Protein AF-A0A950DI24-F1 (afdb_monomer_lite)

Sequence (64 aa):
MAAVHVSDAVRLFRLLLERGEAGARCHAVGEEGVALRSIAEVIGAGLKVRVESITPEEASAYFG

pLDDT: mean 89.02, std 7.51, range [52.62, 97.56]

Structure (mmCIF, N/CA/C/O backbone):
data_AF-A0A950DI24-F1
#
_entry.id   AF-A0A950DI24-F1
#
loop_
_atom_site.group_PDB
_atom_site.id
_atom_site.type_symbol
_atom_site.label_atom_id
_atom_site.label_alt_id
_atom_site.label_comp_id
_atom_site.label_asym_id
_atom_site.label_entity_id
_atom_site.label_seq_id
_atom_site.pdbx_PDB_ins_code
_atom_site.Cartn_x
_atom_site.Cartn_y
_atom_site.Cartn_z
_atom_site.occupancy
_atom_site.B_iso_or_equiv
_atom_site.auth_seq_id
_atom_site.auth_comp_id
_atom_site.auth_asym_id
_atom_site.auth_atom_id
_atom_site.pdbx_PDB_model_num
ATOM 1 N N . MET A 1 1 ? -3.792 7.707 1.315 1.00 52.62 1 MET A N 1
ATOM 2 C CA . MET A 1 1 ? -5.041 7.602 2.100 1.00 52.62 1 MET A CA 1
ATOM 3 C C . MET A 1 1 ? -5.771 6.394 1.563 1.00 52.62 1 MET A C 1
ATOM 5 O O . MET A 1 1 ? -5.894 6.324 0.351 1.00 52.62 1 MET A O 1
ATOM 9 N N . ALA A 1 2 ? -6.142 5.445 2.418 1.00 77.38 2 ALA A N 1
ATOM 10 C CA . ALA A 1 2 ? -6.963 4.308 2.015 1.00 77.38 2 ALA A CA 1
ATOM 11 C C . ALA A 1 2 ? -8.429 4.601 2.352 1.00 77.38 2 ALA A C 1
ATOM 13 O O . ALA A 1 2 ? -8.708 5.203 3.392 1.00 77.38 2 ALA 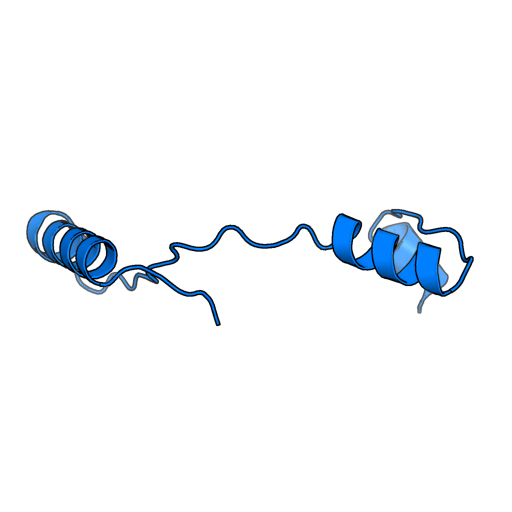A O 1
ATOM 14 N N . ALA A 1 3 ? -9.349 4.199 1.486 1.00 84.75 3 ALA A N 1
ATOM 15 C CA . ALA A 1 3 ? -10.780 4.258 1.729 1.00 84.75 3 ALA A CA 1
ATOM 16 C C . ALA A 1 3 ? -11.269 2.992 2.445 1.00 84.75 3 ALA A C 1
ATOM 18 O O . ALA A 1 3 ? -10.672 1.916 2.379 1.00 84.75 3 ALA A O 1
ATOM 19 N N . VAL A 1 4 ? -12.381 3.127 3.159 1.00 91.12 4 VAL A N 1
ATOM 20 C CA . VAL A 1 4 ? -13.084 2.015 3.798 1.00 91.12 4 VAL A CA 1
ATOM 21 C C . VAL A 1 4 ? -14.568 2.344 3.854 1.00 91.12 4 VAL A C 1
ATOM 23 O O . VAL A 1 4 ? -14.948 3.505 4.022 1.00 91.12 4 VAL A O 1
ATOM 26 N N . HIS A 1 5 ? -15.420 1.332 3.713 1.00 92.38 5 HIS A N 1
ATOM 27 C CA . HIS A 1 5 ? -16.850 1.527 3.882 1.00 92.38 5 HIS A CA 1
ATOM 28 C C . HIS A 1 5 ? -17.195 1.773 5.360 1.00 92.38 5 HIS A C 1
ATOM 30 O O . HIS A 1 5 ? -16.635 1.149 6.265 1.00 92.38 5 HIS A O 1
ATOM 36 N N . VAL A 1 6 ? -18.152 2.669 5.624 1.00 93.19 6 VAL A N 1
ATOM 37 C CA . VAL A 1 6 ? -18.493 3.097 6.993 1.00 93.19 6 VAL A CA 1
ATOM 38 C C . VAL A 1 6 ? -18.953 1.921 7.864 1.00 93.19 6 VAL A C 1
ATOM 40 O O . VAL A 1 6 ? -18.570 1.846 9.030 1.00 93.19 6 VAL A O 1
ATOM 43 N N . SER A 1 7 ? -19.715 0.965 7.318 1.00 94.56 7 SER A N 1
ATOM 44 C CA . SER A 1 7 ? -20.154 -0.219 8.081 1.00 94.56 7 SER A CA 1
ATOM 45 C C . SER A 1 7 ? -18.994 -1.102 8.538 1.00 94.56 7 SER A C 1
ATOM 47 O O . SER A 1 7 ? -19.033 -1.646 9.641 1.00 94.56 7 SER A O 1
ATOM 49 N N . ASP A 1 8 ? -17.956 -1.229 7.712 1.00 91.56 8 ASP A N 1
ATOM 50 C CA . ASP A 1 8 ? -16.800 -2.073 8.007 1.00 91.56 8 ASP A CA 1
ATOM 51 C C . ASP A 1 8 ? -15.913 -1.413 9.058 1.00 91.56 8 ASP A C 1
ATOM 53 O O . ASP A 1 8 ? -15.467 -2.076 9.996 1.00 91.56 8 ASP A O 1
ATOM 57 N N . ALA A 1 9 ? -15.759 -0.087 8.981 1.00 91.88 9 ALA A N 1
ATOM 58 C CA . ALA A 1 9 ? -15.116 0.693 10.031 1.00 91.88 9 ALA A CA 1
ATOM 59 C C . ALA A 1 9 ? -15.854 0.543 11.375 1.00 91.88 9 ALA A C 1
ATOM 61 O O . ALA A 1 9 ? -15.226 0.254 12.393 1.00 91.88 9 ALA A O 1
ATOM 62 N N . VAL A 1 10 ? -17.188 0.656 11.389 1.00 93.31 10 VAL A N 1
ATOM 63 C CA . VAL A 1 10 ? -18.003 0.454 12.603 1.00 93.31 10 VAL A CA 1
ATOM 64 C C . VAL A 1 10 ? -17.815 -0.954 13.171 1.00 93.31 10 VAL A C 1
ATOM 66 O O . VAL A 1 10 ? -17.629 -1.113 14.380 1.00 93.31 10 VAL A O 1
ATOM 69 N N . ARG A 1 11 ? -17.819 -1.984 12.318 1.00 93.25 11 ARG A N 1
ATOM 70 C CA . ARG A 1 11 ? -17.600 -3.372 12.743 1.00 93.25 11 ARG A CA 1
ATOM 71 C C . ARG A 1 11 ? -16.214 -3.565 13.362 1.00 93.25 11 ARG A C 1
ATOM 73 O O . ARG A 1 11 ? -16.114 -4.233 14.390 1.00 93.25 11 ARG A O 1
ATOM 80 N N . LEU A 1 12 ? -15.173 -2.960 12.787 1.00 91.50 12 LEU A N 1
ATOM 81 C CA . LEU A 1 12 ? -13.815 -2.992 13.334 1.00 91.50 12 LEU A CA 1
ATOM 82 C C . LEU A 1 12 ? -13.753 -2.355 14.728 1.00 91.50 12 LEU A C 1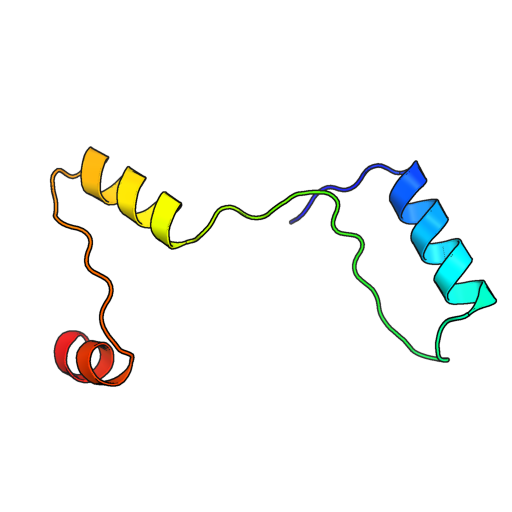
ATOM 84 O O . LEU A 1 12 ? -13.238 -2.972 15.659 1.00 91.50 12 LEU A O 1
ATOM 88 N N . PHE A 1 13 ? -14.311 -1.153 14.899 1.00 89.44 13 PHE A N 1
ATOM 89 C CA . PHE A 1 13 ? -14.302 -0.472 16.198 1.00 89.44 13 PHE A CA 1
ATOM 90 C C . PHE A 1 13 ? -15.084 -1.238 17.264 1.00 89.44 13 PHE A C 1
ATOM 92 O O . PHE A 1 13 ? -14.624 -1.333 18.401 1.00 89.44 13 PHE A O 1
ATOM 99 N N . ARG A 1 14 ? -16.219 -1.849 16.902 1.00 93.75 14 ARG A N 1
ATOM 100 C CA . ARG A 1 14 ? -16.975 -2.702 17.828 1.00 93.75 14 ARG A CA 1
ATOM 101 C C . ARG A 1 14 ? -16.134 -3.883 18.318 1.00 93.75 14 ARG A C 1
ATOM 103 O O . ARG A 1 14 ? -16.099 -4.151 19.514 1.00 93.75 14 ARG A O 1
ATOM 110 N N . LEU A 1 15 ? -15.411 -4.549 17.415 1.00 92.25 15 LEU A N 1
ATOM 111 C CA . LEU A 1 15 ? -14.531 -5.668 17.765 1.00 92.25 15 LEU A CA 1
ATOM 112 C C . LEU A 1 15 ? -13.365 -5.241 18.661 1.00 92.25 15 LEU A C 1
ATOM 114 O O . LEU A 1 15 ? -13.001 -5.978 19.573 1.00 92.25 15 LEU A O 1
ATOM 118 N N . LEU A 1 16 ? -12.798 -4.057 18.437 1.00 90.38 16 LEU A N 1
ATOM 119 C CA . LEU A 1 16 ? -11.717 -3.534 19.273 1.00 90.38 16 LEU A CA 1
ATOM 120 C C . LEU A 1 16 ? -12.179 -3.187 20.683 1.00 90.38 16 LEU A C 1
ATOM 122 O O . LEU A 1 16 ? -11.446 -3.444 21.630 1.00 90.38 16 LEU A O 1
ATOM 126 N N . LEU A 1 17 ? -13.389 -2.648 20.836 1.00 88.94 17 LEU A N 1
ATOM 127 C CA . LEU A 1 17 ? -13.968 -2.397 22.156 1.00 88.94 17 LEU A CA 1
ATOM 128 C C . LEU A 1 17 ? -14.279 -3.699 22.903 1.00 88.94 17 LEU A C 1
ATOM 130 O O . LEU A 1 17 ? -14.072 -3.779 24.108 1.00 88.94 17 LEU A O 1
ATOM 134 N N . GLU A 1 18 ? -14.780 -4.714 22.198 1.00 93.12 18 GLU A N 1
ATOM 135 C CA . GLU A 1 18 ? -15.180 -5.987 22.808 1.00 93.12 18 GLU A CA 1
ATOM 136 C C . GLU A 1 18 ? -13.990 -6.913 23.113 1.00 93.12 18 GLU A C 1
ATOM 138 O O . GLU A 1 18 ? -14.064 -7.714 24.044 1.00 93.12 18 GLU A O 1
ATOM 143 N N . ARG A 1 19 ? -12.931 -6.878 22.293 1.00 90.75 19 ARG A N 1
ATOM 144 C CA . ARG A 1 19 ? -11.866 -7.902 22.289 1.00 90.75 19 ARG A CA 1
ATOM 145 C C . ARG A 1 19 ? -10.447 -7.360 22.113 1.00 90.75 19 ARG A C 1
ATOM 147 O O . ARG A 1 19 ? -9.512 -8.154 22.090 1.00 90.75 19 ARG A O 1
ATOM 154 N N . GLY A 1 20 ? -10.277 -6.057 21.917 1.00 85.62 20 GLY A N 1
ATOM 155 C CA . GLY A 1 20 ? -8.968 -5.451 21.685 1.00 85.62 20 GLY A CA 1
ATOM 156 C C . GLY A 1 20 ? -8.151 -5.280 22.964 1.00 85.62 20 GLY A C 1
ATOM 157 O O . GLY A 1 20 ? -8.668 -5.332 24.078 1.00 85.62 20 GLY A O 1
ATOM 158 N N . GLU A 1 21 ? -6.853 -5.038 22.793 1.00 89.75 21 GLU A N 1
ATOM 159 C CA . GLU A 1 21 ? -5.970 -4.650 23.892 1.00 89.75 21 GLU A CA 1
ATOM 160 C C . GLU A 1 21 ? -6.121 -3.159 24.216 1.00 89.75 21 GLU A C 1
ATOM 162 O O . GLU A 1 21 ? -6.259 -2.310 23.328 1.00 89.75 21 GLU A O 1
ATOM 167 N N . ALA A 1 22 ? -6.067 -2.820 25.506 1.00 86.00 22 ALA A N 1
ATOM 168 C CA . ALA A 1 22 ? -6.124 -1.434 25.949 1.00 86.00 22 ALA A CA 1
ATOM 169 C C . ALA A 1 22 ? -4.960 -0.627 25.349 1.00 86.00 22 ALA A C 1
ATOM 171 O O . ALA A 1 22 ? -3.796 -1.000 25.468 1.00 86.00 22 ALA A O 1
ATOM 172 N N . GLY A 1 23 ? -5.283 0.495 24.704 1.00 84.88 23 GLY A N 1
ATOM 173 C CA . GLY A 1 23 ? -4.296 1.344 24.033 1.00 84.88 23 GLY A CA 1
ATOM 174 C C . GLY A 1 23 ? -3.911 0.895 22.618 1.00 84.88 23 GLY A C 1
ATOM 175 O O . GLY A 1 23 ? -3.098 1.570 21.980 1.00 84.88 23 GLY A O 1
ATOM 176 N N . ALA A 1 24 ? -4.501 -0.183 22.090 1.00 84.81 24 ALA A N 1
ATOM 177 C CA . ALA A 1 24 ? -4.294 -0.585 20.705 1.00 84.81 24 ALA A CA 1
ATOM 178 C C . ALA A 1 24 ? -4.792 0.496 19.731 1.00 84.81 24 ALA A C 1
ATOM 180 O O . ALA A 1 24 ? -5.881 1.057 19.875 1.00 84.81 24 ALA A O 1
ATOM 181 N N . ARG A 1 25 ? -3.987 0.769 18.701 1.00 83.19 25 ARG A N 1
ATOM 182 C CA . ARG A 1 25 ? -4.349 1.645 17.581 1.00 83.19 25 ARG A CA 1
ATOM 183 C C . ARG A 1 25 ? -4.557 0.791 16.344 1.00 83.19 25 ARG A C 1
ATOM 185 O O . ARG A 1 25 ? -3.700 -0.017 16.003 1.00 83.19 25 ARG A O 1
ATOM 192 N N . CYS A 1 26 ? -5.674 1.002 15.665 1.00 82.38 26 CYS A N 1
ATOM 193 C CA . CYS A 1 26 ? -5.988 0.333 14.411 1.00 82.38 26 CYS A CA 1
ATOM 194 C C . CYS A 1 26 ? -6.141 1.355 13.284 1.00 82.38 26 CYS A C 1
ATOM 196 O O . CYS A 1 26 ? -6.425 2.532 13.524 1.00 82.38 26 CYS A O 1
ATOM 198 N N . HIS A 1 27 ? -5.991 0.888 12.049 1.00 84.75 27 HIS A N 1
ATOM 199 C CA . HIS A 1 27 ? -6.345 1.650 10.863 1.00 84.75 27 HIS A CA 1
ATOM 200 C C . HIS A 1 27 ? -7.258 0.785 9.996 1.00 84.75 27 HIS A C 1
ATOM 202 O O . HIS A 1 27 ? -6.872 -0.311 9.595 1.00 84.75 27 HIS A O 1
ATOM 208 N N . ALA A 1 28 ? -8.486 1.246 9.765 1.00 85.56 28 ALA A N 1
ATOM 209 C CA . ALA A 1 28 ? -9.439 0.549 8.913 1.00 85.56 28 ALA A CA 1
ATOM 210 C C . ALA A 1 28 ? -9.071 0.800 7.446 1.00 85.56 28 ALA A C 1
ATOM 212 O O . ALA A 1 28 ? -9.108 1.940 6.988 1.00 85.56 28 ALA A O 1
ATOM 213 N N . VAL A 1 29 ? -8.710 -0.260 6.727 1.00 86.88 29 VAL A N 1
ATOM 214 C CA . VAL A 1 29 ? -8.317 -0.213 5.316 1.00 86.88 29 VAL A CA 1
ATOM 215 C C . VAL A 1 29 ? -9.243 -1.157 4.557 1.00 86.88 29 VAL A C 1
ATOM 217 O O . VAL A 1 29 ? -9.231 -2.357 4.814 1.00 86.88 29 VAL A O 1
ATOM 220 N N . GLY A 1 30 ? -10.089 -0.607 3.685 1.00 84.00 30 GLY A N 1
ATOM 221 C CA . GLY A 1 30 ? -10.987 -1.379 2.817 1.00 84.00 30 GLY A CA 1
ATOM 222 C C . GLY A 1 30 ? -10.496 -1.477 1.373 1.00 84.00 30 GLY A C 1
ATOM 223 O O . GLY A 1 30 ? -11.046 -2.249 0.596 1.00 84.00 30 GLY A O 1
ATOM 224 N N . GLU A 1 31 ? -9.470 -0.705 1.018 1.00 82.94 31 GLU A N 1
ATOM 225 C CA . GLU A 1 31 ? -8.829 -0.751 -0.292 1.00 82.94 31 GLU A CA 1
ATOM 226 C C . GLU A 1 31 ? -7.608 -1.666 -0.282 1.00 82.94 31 GLU A C 1
ATOM 228 O O . GLU A 1 31 ? -6.778 -1.619 0.628 1.00 82.94 31 GLU A O 1
ATOM 233 N N . GLU A 1 32 ? -7.467 -2.459 -1.340 1.00 80.44 32 GLU A N 1
ATOM 234 C CA . GLU A 1 32 ? -6.237 -3.188 -1.615 1.00 80.44 32 GLU A CA 1
ATOM 235 C C . GLU A 1 32 ? -5.246 -2.249 -2.320 1.00 80.44 32 GLU A C 1
ATOM 237 O O . GLU A 1 32 ? -5.578 -1.589 -3.307 1.00 80.44 32 GLU A O 1
ATOM 242 N N . GLY A 1 33 ? -4.032 -2.133 -1.778 1.00 81.31 33 GLY A N 1
ATOM 243 C CA . GLY A 1 33 ? -2.993 -1.293 -2.370 1.00 81.31 33 GLY A CA 1
ATOM 244 C C . GLY A 1 33 ? -2.517 -1.842 -3.716 1.00 81.31 33 GLY A C 1
ATOM 245 O O . GLY A 1 33 ? -2.484 -3.051 -3.932 1.00 81.31 33 GLY A O 1
ATOM 246 N N . VAL A 1 34 ? -2.082 -0.962 -4.619 1.00 85.62 34 VAL A N 1
ATOM 247 C CA . VAL A 1 34 ? -1.442 -1.395 -5.869 1.00 85.62 34 VAL A CA 1
ATOM 248 C C . VAL A 1 34 ? 0.007 -1.777 -5.583 1.00 85.62 34 VAL A C 1
ATOM 250 O O . VAL A 1 34 ? 0.748 -1.013 -4.959 1.00 85.62 34 VAL A O 1
ATOM 253 N N . ALA A 1 35 ? 0.433 -2.947 -6.063 1.00 89.94 35 ALA A N 1
ATOM 254 C CA . ALA A 1 35 ? 1.820 -3.369 -5.942 1.00 89.94 35 ALA A CA 1
ATOM 255 C C . ALA A 1 35 ? 2.753 -2.347 -6.611 1.00 89.94 35 ALA A C 1
ATOM 257 O O . ALA A 1 35 ? 2.564 -1.977 -7.772 1.00 89.94 35 ALA A O 1
ATOM 258 N N . LEU A 1 36 ? 3.805 -1.930 -5.898 1.00 90.31 36 LEU A N 1
ATOM 259 C CA . LEU A 1 36 ? 4.767 -0.944 -6.403 1.00 90.31 36 LEU A CA 1
ATOM 260 C C . LEU A 1 36 ? 5.387 -1.375 -7.743 1.00 90.31 36 LEU A C 1
ATOM 262 O O . LEU A 1 36 ? 5.593 -0.545 -8.624 1.00 90.31 36 LEU A O 1
ATOM 266 N N . ARG A 1 37 ? 5.610 -2.684 -7.922 1.00 91.12 37 ARG A N 1
ATOM 267 C CA . ARG A 1 37 ? 6.054 -3.275 -9.191 1.00 91.12 37 ARG A CA 1
ATOM 268 C C . ARG A 1 37 ? 5.102 -2.952 -10.340 1.00 91.12 37 ARG A C 1
ATOM 270 O O . ARG A 1 37 ? 5.566 -2.517 -11.383 1.00 91.12 37 ARG A O 1
ATOM 277 N N . SER A 1 38 ? 3.797 -3.120 -10.144 1.00 93.19 38 SER A N 1
ATOM 278 C CA . SER A 1 38 ? 2.800 -2.847 -11.181 1.00 93.19 38 SER A CA 1
ATOM 279 C C . SER A 1 38 ? 2.777 -1.367 -11.562 1.00 93.19 38 SER A C 1
ATOM 281 O O . SER A 1 38 ? 2.677 -1.034 -12.739 1.00 93.19 38 SER A O 1
ATOM 283 N N . ILE A 1 39 ? 2.945 -0.466 -10.587 1.00 94.50 39 ILE A N 1
ATOM 284 C CA . ILE A 1 39 ? 3.097 0.973 -10.855 1.00 94.50 39 ILE A CA 1
ATOM 285 C C . ILE A 1 39 ? 4.354 1.223 -11.700 1.00 94.50 39 ILE A C 1
ATOM 287 O O . ILE A 1 39 ? 4.285 1.909 -12.720 1.00 94.50 39 ILE A O 1
ATOM 291 N N . ALA A 1 40 ? 5.491 0.641 -11.306 1.00 95.38 40 ALA A N 1
ATOM 292 C CA . ALA A 1 40 ? 6.753 0.780 -12.027 1.00 95.38 40 ALA A CA 1
ATOM 293 C C . ALA A 1 40 ? 6.661 0.238 -13.463 1.00 95.38 40 ALA A C 1
ATOM 295 O O . ALA A 1 40 ? 7.127 0.901 -14.384 1.00 95.38 40 ALA A O 1
ATOM 296 N N . GLU A 1 41 ? 6.015 -0.910 -13.672 1.00 96.44 41 GLU A N 1
ATOM 297 C CA . GLU A 1 41 ? 5.778 -1.517 -14.989 1.00 96.44 41 GLU A CA 1
ATOM 298 C C . GLU A 1 41 ? 4.943 -0.615 -15.902 1.00 96.44 41 GLU A C 1
ATOM 300 O O . GLU A 1 41 ? 5.314 -0.413 -17.058 1.00 96.44 41 GLU A O 1
ATOM 305 N N . VAL A 1 42 ? 3.864 -0.015 -15.389 1.00 97.38 42 VAL A N 1
ATOM 306 C CA . VAL A 1 42 ? 3.034 0.929 -16.157 1.00 97.38 42 VAL A CA 1
ATOM 307 C C . VAL A 1 42 ? 3.838 2.168 -16.558 1.00 97.38 42 VAL A C 1
ATOM 309 O O . VAL A 1 42 ? 3.777 2.598 -17.712 1.00 97.38 42 VAL A O 1
ATOM 312 N N . ILE A 1 43 ? 4.632 2.723 -15.638 1.00 96.81 43 ILE A N 1
ATOM 313 C CA . ILE A 1 43 ? 5.502 3.873 -15.921 1.00 96.81 43 ILE A CA 1
ATOM 314 C C . ILE A 1 43 ? 6.565 3.501 -16.963 1.00 96.81 43 ILE A C 1
ATOM 316 O O . ILE A 1 43 ? 6.739 4.216 -17.951 1.00 96.81 43 ILE A O 1
ATOM 320 N N . GLY A 1 44 ? 7.252 2.371 -16.778 1.00 96.50 44 GLY A N 1
ATOM 321 C CA . GLY A 1 44 ? 8.289 1.884 -17.686 1.00 96.50 44 GLY A CA 1
ATOM 322 C C . GLY A 1 44 ? 7.756 1.611 -19.089 1.00 96.50 44 GLY A C 1
ATOM 323 O O . GLY A 1 44 ? 8.378 2.019 -20.069 1.00 96.50 44 GLY A O 1
ATOM 324 N N . ALA A 1 45 ? 6.560 1.027 -19.200 1.00 97.12 45 ALA A N 1
ATOM 325 C CA . ALA A 1 45 ? 5.867 0.846 -20.472 1.00 97.12 45 ALA A CA 1
ATOM 326 C C . ALA A 1 45 ? 5.562 2.190 -21.156 1.00 97.12 45 ALA A C 1
ATOM 328 O O . ALA A 1 45 ? 5.829 2.340 -22.350 1.00 97.12 45 ALA A O 1
ATOM 329 N N . GLY A 1 46 ? 5.073 3.186 -20.406 1.00 97.56 46 GLY A N 1
ATOM 330 C CA . GLY A 1 46 ? 4.813 4.535 -20.922 1.00 97.56 46 GLY A CA 1
ATOM 331 C C . GLY A 1 46 ? 6.074 5.254 -21.414 1.00 97.56 46 GLY A C 1
ATOM 332 O O . GLY A 1 46 ? 6.031 5.972 -22.412 1.00 97.56 46 GLY A O 1
ATOM 333 N N . LEU A 1 47 ? 7.210 5.014 -20.757 1.00 97.56 47 LEU A N 1
ATOM 334 C CA . LEU A 1 47 ? 8.509 5.602 -21.097 1.00 97.56 47 LEU A CA 1
ATOM 335 C C . LEU A 1 47 ? 9.360 4.736 -22.042 1.00 97.56 47 LEU A C 1
ATOM 337 O O . LEU A 1 47 ? 10.431 5.169 -22.459 1.00 97.56 47 LEU A O 1
ATOM 341 N N . LYS A 1 48 ? 8.891 3.535 -22.409 1.00 96.25 48 LYS A N 1
ATOM 342 C CA . LYS A 1 48 ? 9.622 2.530 -23.205 1.00 96.25 48 LYS A CA 1
ATOM 343 C C . LYS A 1 48 ? 10.984 2.146 -22.610 1.00 96.25 48 LYS A C 1
ATOM 345 O O . LYS A 1 48 ? 11.951 1.939 -23.342 1.00 96.25 48 LYS A O 1
ATOM 350 N N . VAL A 1 49 ? 11.054 2.024 -21.287 1.00 95.75 49 VAL A N 1
ATOM 351 C CA . VAL A 1 49 ? 12.253 1.588 -20.555 1.00 95.75 49 VAL A CA 1
ATOM 352 C C . VAL A 1 49 ? 11.993 0.278 -19.821 1.00 95.75 49 VAL A C 1
ATOM 354 O O . VAL A 1 49 ? 10.870 -0.011 -19.405 1.00 95.75 49 VAL A O 1
ATOM 357 N N . ARG A 1 50 ? 13.042 -0.536 -19.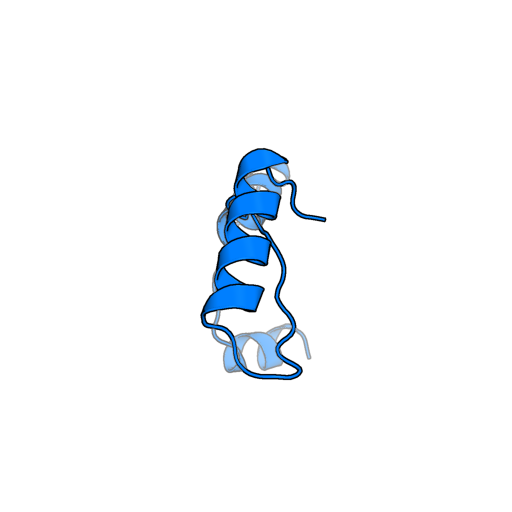666 1.00 93.25 50 ARG A N 1
ATOM 358 C CA . ARG A 1 50 ? 12.954 -1.805 -18.939 1.00 93.25 50 ARG A CA 1
ATOM 359 C C . ARG A 1 50 ? 12.858 -1.542 -17.437 1.00 93.25 50 ARG A C 1
ATOM 361 O O . ARG A 1 50 ? 13.621 -0.748 -16.898 1.00 93.25 50 ARG A O 1
ATOM 368 N N . VAL A 1 51 ? 11.947 -2.251 -16.777 1.00 95.38 51 VAL A N 1
ATOM 369 C CA . VAL A 1 51 ? 11.830 -2.276 -15.316 1.00 95.38 51 VAL A CA 1
ATOM 370 C C . VAL A 1 51 ? 12.498 -3.546 -14.813 1.00 95.38 51 VAL A C 1
ATOM 372 O O . VAL A 1 51 ? 12.152 -4.645 -15.245 1.00 95.38 51 VAL A O 1
ATOM 375 N N . GLU A 1 52 ? 13.461 -3.3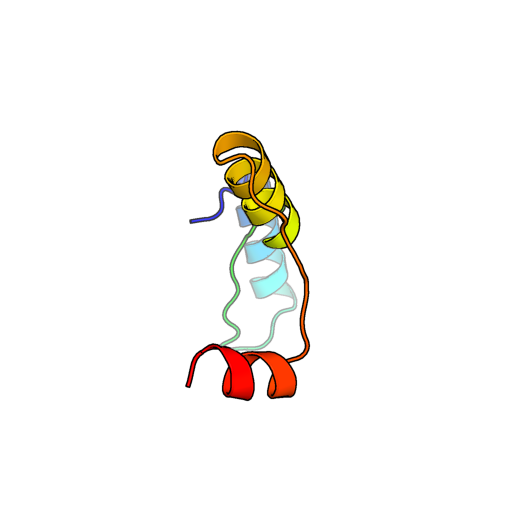98 -13.912 1.00 92.69 52 GLU A N 1
ATOM 376 C CA . GLU A 1 52 ? 14.160 -4.512 -13.277 1.00 92.69 52 GLU A CA 1
ATOM 377 C C . GLU A 1 52 ? 14.028 -4.424 -11.760 1.00 92.69 52 GLU A C 1
ATOM 379 O O . GLU A 1 52 ? 13.939 -3.344 -11.179 1.00 92.69 52 GLU A O 1
ATOM 384 N N . SER A 1 53 ? 13.974 -5.590 -11.122 1.00 91.38 53 SER A N 1
ATOM 385 C CA . SER A 1 53 ? 13.958 -5.714 -9.670 1.00 91.38 53 SER A CA 1
ATOM 386 C C . SER A 1 53 ? 15.313 -6.218 -9.234 1.00 91.38 53 SER A C 1
ATOM 388 O O . SER A 1 53 ? 15.647 -7.361 -9.532 1.00 91.38 53 SER A O 1
ATOM 390 N N . ILE A 1 54 ? 16.046 -5.372 -8.530 1.00 93.00 54 ILE A N 1
ATOM 391 C CA . I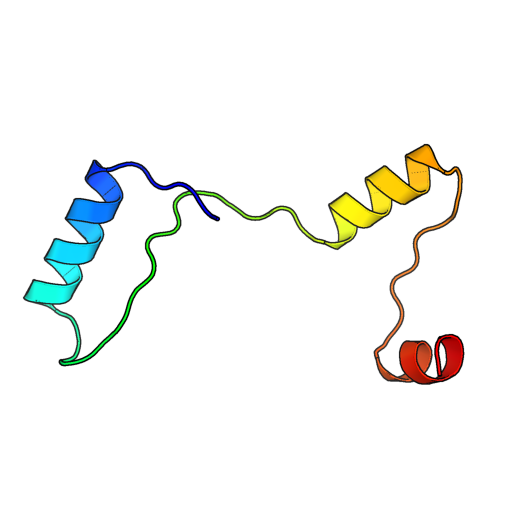LE A 1 54 ? 17.391 -5.655 -8.029 1.00 93.00 54 ILE A CA 1
ATOM 392 C C . ILE A 1 54 ? 17.363 -5.801 -6.507 1.00 93.00 54 ILE A C 1
ATOM 394 O O . ILE A 1 54 ? 16.408 -5.357 -5.856 1.00 93.00 54 ILE A O 1
ATOM 398 N N . THR A 1 55 ? 18.373 -6.447 -5.933 1.00 93.00 55 THR A N 1
ATOM 399 C CA . THR A 1 55 ? 18.491 -6.568 -4.475 1.00 93.00 55 THR A CA 1
ATOM 400 C C . THR A 1 55 ? 18.869 -5.223 -3.837 1.00 93.00 55 THR A C 1
ATOM 402 O O . THR A 1 55 ? 19.347 -4.321 -4.530 1.00 93.00 55 THR A O 1
ATOM 405 N N . PRO A 1 56 ? 18.673 -5.044 -2.518 1.00 89.12 56 PRO A N 1
ATOM 406 C CA . PRO A 1 56 ? 19.117 -3.834 -1.822 1.00 89.12 56 PRO A CA 1
ATOM 407 C C . PRO A 1 56 ? 20.619 -3.548 -1.985 1.00 89.12 56 PRO A C 1
ATOM 409 O O . PRO A 1 56 ? 21.019 -2.392 -2.105 1.00 89.12 56 PRO A O 1
ATOM 412 N N . GLU A 1 57 ? 21.450 -4.590 -2.026 1.00 90.12 57 GLU A N 1
ATOM 413 C CA . GLU A 1 57 ? 22.902 -4.486 -2.201 1.00 90.12 57 GLU A CA 1
ATOM 414 C C . GLU A 1 57 ? 23.257 -4.009 -3.615 1.00 90.12 57 GLU A C 1
ATOM 416 O O . GLU A 1 57 ? 24.065 -3.094 -3.779 1.00 90.12 57 GLU A O 1
ATOM 421 N N . GLU A 1 58 ? 22.609 -4.577 -4.636 1.00 89.62 58 GLU A N 1
ATOM 422 C CA . GLU A 1 58 ? 22.730 -4.128 -6.027 1.00 89.62 58 GLU A CA 1
ATOM 423 C C . GLU A 1 58 ? 22.225 -2.686 -6.192 1.00 89.62 58 GLU A C 1
ATOM 425 O O . GLU A 1 58 ? 22.843 -1.888 -6.896 1.00 89.62 58 GLU A O 1
ATOM 430 N N . ALA A 1 59 ? 21.140 -2.320 -5.500 1.00 87.44 59 ALA A N 1
ATOM 431 C CA . ALA A 1 59 ? 20.592 -0.967 -5.513 1.00 87.44 59 ALA A CA 1
ATOM 432 C C . ALA A 1 59 ? 21.560 0.057 -4.913 1.00 87.44 59 ALA A C 1
ATOM 434 O O . ALA A 1 59 ? 21.747 1.121 -5.500 1.00 87.44 59 ALA A O 1
ATOM 435 N N .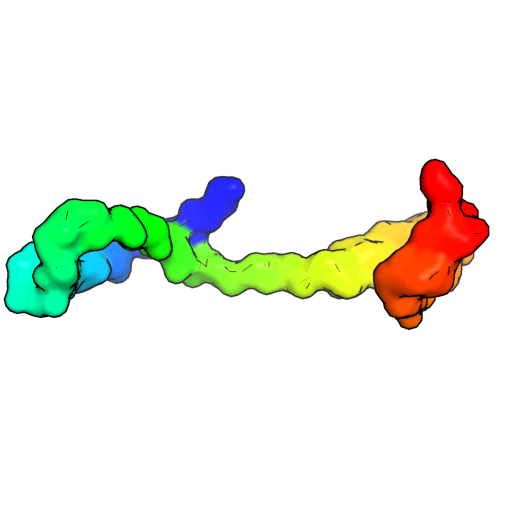 SER A 1 60 ? 22.214 -0.264 -3.793 1.00 86.31 60 SER A N 1
ATOM 436 C CA . SER A 1 60 ? 23.232 0.613 -3.205 1.00 86.31 60 SER A CA 1
ATOM 437 C C . SER A 1 60 ? 24.413 0.825 -4.157 1.00 86.31 60 SER A C 1
ATOM 439 O O . SER A 1 60 ? 24.883 1.949 -4.300 1.00 86.31 60 SER A O 1
ATOM 441 N N . ALA A 1 61 ? 24.854 -0.220 -4.864 1.00 87.94 61 ALA A N 1
ATOM 442 C CA . ALA A 1 61 ? 25.925 -0.101 -5.853 1.00 87.94 61 ALA A CA 1
ATOM 443 C C . ALA A 1 61 ? 25.518 0.713 -7.099 1.00 87.94 61 ALA A C 1
ATOM 445 O O . ALA A 1 61 ? 26.362 1.374 -7.701 1.00 87.94 61 ALA A O 1
ATOM 446 N N . TYR A 1 62 ? 24.242 0.664 -7.492 1.00 84.00 62 TYR A N 1
ATOM 447 C CA . TYR A 1 62 ? 23.725 1.348 -8.680 1.00 84.00 62 TYR A CA 1
ATOM 448 C C . TYR A 1 62 ? 23.368 2.823 -8.428 1.00 84.00 62 TYR A C 1
ATOM 450 O O . TYR A 1 62 ? 23.551 3.655 -9.317 1.00 84.00 62 TYR A O 1
ATOM 458 N N . PHE A 1 63 ? 22.851 3.154 -7.238 1.00 82.56 63 PHE A N 1
ATOM 459 C CA . PHE A 1 63 ? 22.312 4.484 -6.922 1.00 82.56 63 PHE A CA 1
ATOM 460 C C . PHE A 1 63 ? 23.155 5.323 -5.945 1.00 82.56 63 PHE A C 1
ATOM 462 O O . PHE A 1 63 ? 22.927 6.530 -5.902 1.00 82.56 63 PHE A O 1
ATOM 469 N N . GLY A 1 64 ? 24.134 4.736 -5.238 1.00 61.72 64 GLY A N 1
ATOM 470 C CA . GLY A 1 64 ? 25.062 5.448 -4.342 1.00 61.72 64 GLY A CA 1
ATOM 471 C C . GLY A 1 64 ? 24.404 6.016 -3.093 1.00 61.72 64 GLY A C 1
ATOM 472 O O . GLY A 1 64 ? 24.404 7.260 -2.959 1.00 61.72 64 GLY A O 1
#

Radius of gyration: 19.52 Å; chains: 1; bounding box: 46×16×49 Å

Secondary structure (DSSP, 8-state):
-----HHHHHHHHHHHHHHPPTT-------SPPPPHHHHHHHHHHHHT-------HHHHHHHH-

Foldseek 3Di:
DADDDPVQVVVVVVCCVVPNDPPDDDDDHPDDDDDPQVVQVVVCVVVVHDDDDDDPVVVVVVPD